Protein AF-A0A653CJZ2-F1 (afdb_monomer)

Structure (mmCIF, N/CA/C/O backbone):
data_AF-A0A653CJZ2-F1
#
_entry.id   AF-A0A653CJZ2-F1
#
loop_
_atom_site.group_PDB
_atom_site.id
_atom_site.type_symbol
_atom_site.label_atom_id
_atom_site.label_alt_id
_atom_site.label_comp_id
_atom_site.label_asym_id
_atom_site.label_entity_id
_atom_site.label_seq_id
_atom_site.pdbx_PDB_ins_code
_atom_site.Cartn_x
_atom_site.Cartn_y
_atom_site.Cartn_z
_atom_site.occupancy
_atom_site.B_iso_or_equiv
_atom_site.auth_seq_id
_atom_site.auth_comp_id
_atom_site.auth_asym_id
_atom_site.auth_atom_id
_atom_site.pdbx_PDB_model_num
ATOM 1 N N . MET A 1 1 ? 19.852 8.189 6.711 1.00 50.66 1 MET A N 1
ATOM 2 C CA . MET A 1 1 ? 19.123 7.190 7.536 1.00 50.66 1 MET A CA 1
ATOM 3 C C . MET A 1 1 ? 18.443 7.790 8.780 1.00 50.66 1 MET A C 1
ATOM 5 O O . MET A 1 1 ? 17.329 7.385 9.085 1.00 50.66 1 MET A O 1
ATOM 9 N N . LEU A 1 2 ? 19.046 8.764 9.486 1.00 49.12 2 LEU A N 1
ATOM 10 C CA . LEU A 1 2 ? 18.479 9.352 10.719 1.00 49.12 2 LEU A CA 1
ATOM 11 C C . LEU A 1 2 ? 17.136 10.0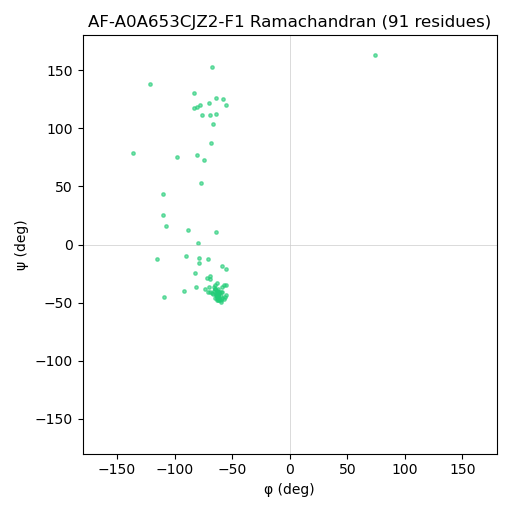89 10.513 1.00 49.12 2 LEU A C 1
ATOM 13 O O . LEU A 1 2 ? 16.221 9.944 11.319 1.00 49.12 2 LEU A O 1
ATOM 17 N N . PHE A 1 3 ? 16.996 10.827 9.406 1.00 53.97 3 PHE A N 1
ATOM 18 C CA . PHE A 1 3 ? 15.749 11.517 9.040 1.00 53.97 3 PHE A CA 1
ATOM 19 C C . PHE A 1 3 ? 14.599 10.549 8.749 1.00 53.97 3 PHE A C 1
ATOM 21 O O . PHE A 1 3 ? 13.465 10.816 9.127 1.00 53.97 3 PHE A O 1
ATOM 28 N N . PHE A 1 4 ? 14.902 9.387 8.167 1.00 58.88 4 PHE A N 1
ATOM 29 C CA . PHE A 1 4 ? 13.908 8.349 7.896 1.00 58.88 4 PHE A CA 1
ATOM 30 C C . PHE A 1 4 ? 13.401 7.714 9.197 1.00 58.88 4 PHE A C 1
ATOM 32 O O . PHE A 1 4 ? 12.202 7.542 9.369 1.00 58.88 4 PHE A O 1
ATOM 39 N N . LYS A 1 5 ? 14.294 7.464 10.168 1.00 60.25 5 LYS A N 1
ATOM 40 C CA . LYS A 1 5 ? 13.907 6.962 11.500 1.00 60.25 5 LYS A CA 1
ATOM 41 C C . LYS A 1 5 ? 12.997 7.946 12.244 1.00 60.25 5 LYS A C 1
ATOM 43 O O . LYS A 1 5 ? 12.002 7.527 12.826 1.00 60.25 5 LYS A O 1
ATOM 48 N N . LYS A 1 6 ? 13.299 9.250 12.181 1.00 70.75 6 LYS A N 1
ATOM 49 C CA . LYS A 1 6 ? 12.442 10.298 12.761 1.00 70.75 6 LYS A CA 1
ATOM 50 C C . LYS A 1 6 ? 11.103 10.408 12.023 1.00 70.75 6 LYS A C 1
ATOM 52 O O . LYS A 1 6 ? 10.070 10.484 12.675 1.00 70.75 6 LYS A O 1
ATOM 57 N N . GLY A 1 7 ? 11.104 10.353 10.691 1.00 75.31 7 GLY A N 1
ATOM 58 C CA . GLY A 1 7 ? 9.884 10.395 9.878 1.00 75.31 7 GLY A CA 1
ATOM 59 C C . GLY A 1 7 ? 8.940 9.226 10.165 1.00 75.31 7 GLY A C 1
ATOM 60 O O . GLY A 1 7 ? 7.764 9.445 10.437 1.00 75.31 7 GLY A O 1
ATOM 61 N N . VAL A 1 8 ? 9.462 7.997 10.203 1.00 77.44 8 VAL A N 1
ATOM 62 C CA . VAL A 1 8 ? 8.676 6.798 10.542 1.00 77.44 8 VAL A CA 1
ATOM 63 C C . VAL A 1 8 ? 8.121 6.887 11.966 1.00 77.44 8 VAL A C 1
ATOM 65 O O . VAL A 1 8 ? 6.970 6.524 12.193 1.00 77.44 8 VAL A O 1
ATOM 68 N N . TYR A 1 9 ? 8.892 7.435 12.911 1.00 80.25 9 TYR A N 1
ATOM 69 C CA . TYR A 1 9 ? 8.421 7.674 14.275 1.00 80.25 9 TYR A CA 1
ATOM 70 C C . TYR A 1 9 ? 7.243 8.659 14.321 1.00 80.25 9 TYR A C 1
ATOM 72 O O . TYR A 1 9 ? 6.219 8.357 14.927 1.00 80.25 9 TYR A O 1
ATOM 80 N N . PHE A 1 10 ? 7.336 9.803 13.634 1.00 80.31 10 PHE A N 1
ATOM 81 C CA . PHE A 1 10 ? 6.235 10.772 13.577 1.00 80.31 10 PHE A CA 1
ATOM 82 C C . PHE A 1 10 ? 4.981 10.197 12.911 1.00 80.31 10 PHE A C 1
ATOM 84 O O . PHE A 1 10 ? 3.879 10.390 13.421 1.00 80.31 10 PHE A O 1
ATOM 91 N N . VAL A 1 11 ? 5.138 9.445 11.817 1.00 81.75 11 VAL A N 1
ATOM 92 C CA . VAL A 1 11 ? 4.018 8.768 11.145 1.00 81.75 11 VAL A CA 1
ATOM 93 C C . VAL A 1 11 ? 3.359 7.746 12.074 1.00 81.75 11 VAL A C 1
ATOM 95 O O . VAL A 1 11 ? 2.134 7.713 12.162 1.00 81.75 11 VAL A O 1
ATOM 98 N N . ALA A 1 12 ? 4.144 6.961 12.817 1.00 80.50 12 ALA A N 1
ATOM 99 C CA . ALA A 1 12 ? 3.617 6.002 13.786 1.00 80.50 12 ALA A CA 1
ATOM 100 C C . ALA A 1 12 ? 2.842 6.694 14.920 1.00 80.50 12 ALA A C 1
ATOM 102 O O . ALA A 1 12 ? 1.743 6.264 15.261 1.00 80.50 12 ALA A O 1
ATOM 103 N N . VAL A 1 13 ? 3.363 7.799 15.463 1.00 82.75 13 VAL A N 1
ATOM 104 C CA . VAL A 1 13 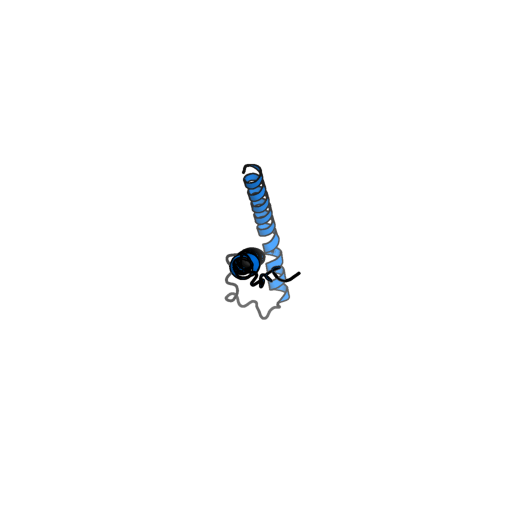? 2.686 8.578 16.513 1.00 82.75 13 VAL A CA 1
ATOM 105 C C . VAL A 1 13 ? 1.365 9.162 16.004 1.00 82.75 13 VAL A C 1
ATOM 107 O O . VAL A 1 13 ? 0.343 9.034 16.673 1.00 82.75 13 VAL A O 1
ATOM 110 N N . ILE A 1 14 ? 1.346 9.739 14.799 1.00 82.75 14 ILE A N 1
ATOM 111 C CA . ILE A 1 14 ? 0.118 10.262 14.182 1.00 82.75 14 ILE A CA 1
ATOM 112 C C . ILE A 1 14 ? -0.892 9.135 13.928 1.00 82.75 14 ILE A C 1
ATOM 114 O O . ILE A 1 14 ? -2.081 9.314 14.187 1.00 82.75 14 ILE A O 1
ATOM 118 N N . ALA A 1 15 ? -0.438 7.962 13.479 1.00 78.25 15 ALA A N 1
ATOM 119 C CA . ALA A 1 15 ? -1.301 6.803 13.264 1.00 78.25 15 ALA A CA 1
ATOM 120 C C . ALA A 1 15 ? -1.919 6.280 14.572 1.00 78.25 15 ALA A C 1
ATOM 122 O O . ALA A 1 15 ? -3.094 5.916 14.583 1.00 78.25 15 ALA A O 1
ATOM 123 N N . ILE A 1 16 ? -1.165 6.290 15.677 1.00 79.38 16 ILE A N 1
ATOM 124 C CA . ILE A 1 16 ? -1.666 5.940 17.015 1.00 79.38 16 ILE A CA 1
ATOM 125 C C . ILE A 1 16 ? -2.714 6.958 17.471 1.00 79.38 16 ILE A C 1
ATOM 127 O O . ILE A 1 16 ? -3.792 6.572 17.917 1.00 79.38 16 ILE A O 1
ATOM 131 N N . ILE A 1 17 ? -2.438 8.254 17.311 1.00 79.81 17 ILE A N 1
ATOM 132 C CA . ILE A 1 17 ? -3.388 9.3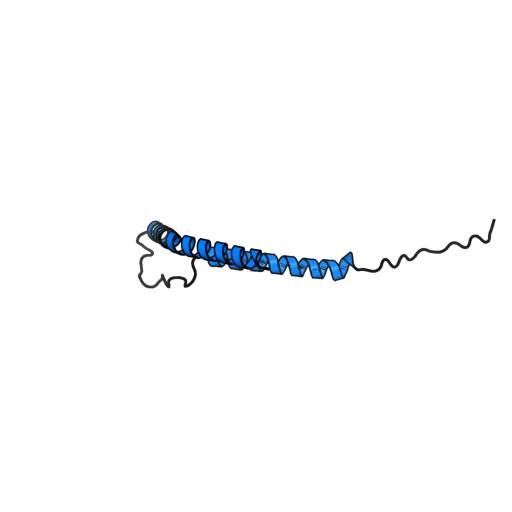16 17.656 1.00 79.81 17 ILE A CA 1
ATOM 133 C C . ILE A 1 17 ? -4.679 9.148 16.839 1.00 79.81 17 ILE A C 1
ATOM 135 O O . ILE A 1 17 ? -5.762 9.078 17.414 1.00 79.81 17 ILE A O 1
ATOM 139 N N . LEU A 1 18 ? -4.587 8.982 15.517 1.00 72.25 18 LEU A N 1
ATOM 140 C CA . LEU A 1 18 ? -5.745 8.733 14.651 1.00 72.25 18 LEU A CA 1
ATOM 141 C C . LEU A 1 18 ? -6.515 7.465 15.044 1.00 72.25 18 LEU A C 1
ATOM 143 O O . LEU A 1 18 ? -7.747 7.480 15.009 1.00 72.25 18 LEU A O 1
ATOM 147 N N . SER A 1 19 ? -5.828 6.403 15.476 1.00 69.62 19 SER A N 1
ATOM 148 C CA . SER A 1 19 ? -6.459 5.181 15.997 1.00 69.62 19 SER A CA 1
ATOM 149 C C . SER A 1 19 ? -7.346 5.452 17.209 1.00 69.62 19 SER A C 1
ATOM 151 O O . SER A 1 19 ? -8.428 4.880 17.323 1.00 69.62 19 SER A O 1
ATOM 153 N N . LEU A 1 20 ? -6.904 6.323 18.119 1.00 70.56 20 LEU A N 1
ATOM 154 C CA . LEU A 1 20 ? -7.648 6.641 19.339 1.00 70.56 20 LEU A CA 1
ATOM 155 C C . LEU A 1 20 ? -8.919 7.446 19.031 1.00 70.56 20 LEU A C 1
ATOM 157 O O . LEU A 1 20 ? -9.963 7.211 19.637 1.00 70.56 20 LEU A O 1
ATOM 161 N N . TYR A 1 21 ? -8.863 8.352 18.051 1.00 66.00 21 TYR A N 1
ATOM 162 C CA . TYR A 1 21 ? -10.003 9.200 17.681 1.00 66.00 21 TYR A CA 1
ATOM 163 C C . TYR A 1 21 ? -11.020 8.517 16.748 1.00 66.00 21 TYR A C 1
ATOM 165 O O . TYR A 1 21 ? -12.198 8.881 16.746 1.00 66.00 21 TYR A O 1
ATOM 173 N N . THR A 1 22 ? -10.613 7.509 15.973 1.00 65.25 22 THR A N 1
ATOM 174 C CA . THR A 1 22 ? -11.474 6.871 14.955 1.00 65.25 22 THR A CA 1
ATOM 175 C C . THR A 1 22 ? -12.484 5.866 15.510 1.00 65.25 22 THR A C 1
ATOM 177 O O . THR A 1 22 ? -13.493 5.599 14.852 1.00 65.25 22 THR A O 1
ATOM 180 N N . ASN A 1 23 ? -12.307 5.403 16.751 1.00 61.53 23 ASN A N 1
ATOM 181 C CA . ASN A 1 23 ? -13.228 4.472 17.416 1.00 61.53 23 ASN A CA 1
ATOM 182 C C . ASN A 1 23 ? -14.676 5.025 17.487 1.00 61.53 23 ASN A C 1
ATOM 184 O O . ASN A 1 23 ? -15.662 4.313 17.283 1.00 61.53 23 ASN A O 1
ATOM 188 N N . ASN A 1 24 ? -14.816 6.345 17.661 1.00 58.03 24 ASN A N 1
ATOM 189 C CA . ASN A 1 24 ? -16.113 7.035 17.687 1.00 58.03 24 ASN A CA 1
ATOM 190 C C . ASN A 1 24 ? -16.794 7.118 16.304 1.00 58.03 24 ASN A C 1
ATOM 192 O O . ASN A 1 24 ? -18.024 7.132 16.208 1.00 58.03 24 ASN A O 1
ATOM 196 N N . VAL A 1 25 ? -16.013 7.145 15.219 1.00 62.09 25 VAL A N 1
ATOM 197 C CA . VAL A 1 25 ? -16.524 7.227 13.838 1.00 62.09 25 VAL A CA 1
ATOM 198 C C . VAL A 1 25 ? -17.132 5.887 13.419 1.00 62.09 25 VAL A C 1
ATOM 200 O O . VAL A 1 25 ? -18.201 5.844 12.803 1.00 62.09 25 VAL A O 1
ATOM 203 N N . GLU A 1 26 ? -16.508 4.782 13.834 1.00 60.50 26 GLU A N 1
ATOM 204 C CA . GLU A 1 26 ? -17.073 3.443 13.672 1.00 60.50 26 GLU A CA 1
ATOM 205 C C . GLU A 1 26 ? -18.346 3.268 14.512 1.00 60.50 26 GLU A C 1
ATOM 207 O O . GLU A 1 26 ? -19.341 2.744 14.006 1.00 60.50 26 GLU A O 1
ATOM 212 N N . GLY A 1 27 ? -18.373 3.795 15.743 1.00 58.69 27 GLY A N 1
ATOM 213 C CA . GLY A 1 27 ? -19.573 3.850 16.587 1.00 58.69 27 GLY A CA 1
ATOM 214 C C . GLY A 1 27 ? -20.748 4.576 15.920 1.00 58.69 27 GLY A C 1
ATOM 215 O O . GLY A 1 27 ? -21.860 4.048 15.869 1.00 58.69 27 GLY A O 1
ATOM 216 N N . ARG A 1 28 ? -20.507 5.736 15.296 1.00 60.06 28 ARG A N 1
ATOM 217 C CA . ARG A 1 28 ? -21.537 6.483 14.550 1.00 60.06 28 ARG A CA 1
ATOM 218 C C . ARG A 1 28 ? -22.043 5.725 13.317 1.00 60.06 28 ARG A C 1
ATOM 220 O O . ARG A 1 28 ? -23.247 5.720 13.059 1.00 60.06 28 ARG A O 1
ATOM 227 N N . ARG A 1 29 ? -21.159 5.028 12.588 1.00 61.91 29 ARG A N 1
ATOM 228 C CA . ARG A 1 29 ? -21.540 4.152 11.459 1.00 61.91 29 ARG A CA 1
ATOM 229 C C . ARG A 1 29 ? -22.416 2.980 11.915 1.00 61.91 29 ARG A C 1
ATOM 231 O O . ARG A 1 29 ? -23.303 2.562 11.173 1.00 61.91 29 ARG A O 1
ATOM 238 N N . LYS A 1 30 ? -22.199 2.466 13.130 1.00 59.41 30 LYS A N 1
ATOM 239 C CA . LYS A 1 30 ? -23.041 1.427 13.747 1.00 59.41 30 LYS A CA 1
ATOM 240 C C . LYS A 1 30 ? -24.417 1.973 14.156 1.00 59.41 30 LYS A C 1
ATOM 242 O O . LYS A 1 30 ? -25.416 1.316 13.887 1.00 59.41 30 LYS A O 1
ATOM 247 N N . ILE A 1 31 ? -24.487 3.183 14.718 1.00 62.06 31 ILE A N 1
ATOM 248 C CA . ILE A 1 31 ? -25.744 3.823 15.163 1.00 62.06 31 ILE A CA 1
ATOM 249 C C . ILE A 1 31 ? -26.662 4.174 13.978 1.00 62.06 31 ILE A C 1
ATOM 251 O O . ILE A 1 31 ? -27.863 3.912 14.023 1.00 62.06 31 ILE A O 1
ATOM 255 N N . LEU A 1 32 ? -26.105 4.700 12.881 1.00 60.62 32 LEU A N 1
ATOM 256 C CA . LEU A 1 32 ? -26.872 5.078 11.683 1.00 60.62 32 LEU A CA 1
ATOM 257 C C . LEU A 1 32 ? -27.411 3.877 10.878 1.00 60.62 32 LEU A C 1
ATOM 259 O O . LEU A 1 32 ? -28.271 4.058 10.023 1.00 60.62 32 LEU A O 1
ATOM 263 N N . ARG A 1 33 ? -26.956 2.644 11.158 1.00 62.47 33 ARG A N 1
ATOM 264 C CA . ARG A 1 33 ? -27.470 1.404 10.534 1.00 62.47 33 ARG A CA 1
ATOM 265 C C . ARG A 1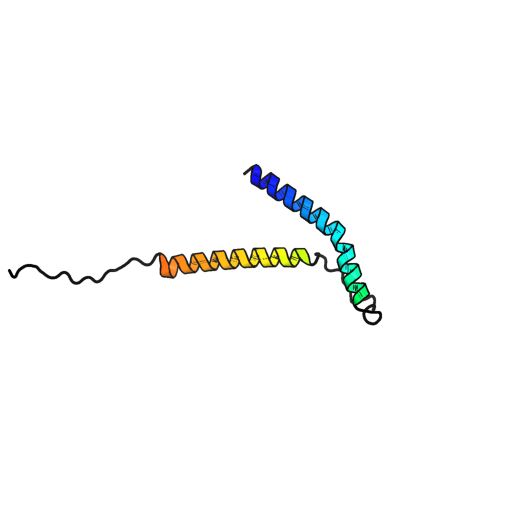 33 ? -28.791 0.899 11.138 1.00 62.47 33 ARG A C 1
ATOM 267 O O . ARG A 1 33 ? -29.319 -0.117 10.686 1.00 62.47 33 ARG A O 1
ATOM 274 N N . GLY A 1 34 ? -29.341 1.620 12.115 1.00 65.94 34 GLY A N 1
ATOM 275 C CA . GLY A 1 34 ? -30.676 1.395 12.661 1.00 65.94 34 GLY A CA 1
ATOM 276 C C . GLY A 1 34 ? -30.818 0.161 13.563 1.00 65.94 34 GLY A C 1
ATOM 277 O O . GLY A 1 34 ? -30.017 -0.775 13.558 1.00 65.94 34 GLY A O 1
ATOM 278 N N . ARG A 1 35 ? -31.912 0.154 14.336 1.00 59.50 35 ARG A N 1
ATOM 279 C CA . ARG A 1 35 ? -32.256 -0.819 15.394 1.00 59.50 35 ARG A CA 1
ATOM 280 C C . ARG A 1 35 ? -32.285 -2.294 14.950 1.00 59.50 35 ARG A C 1
ATOM 282 O O . ARG A 1 35 ? -32.160 -3.171 15.797 1.00 59.50 35 ARG A O 1
ATOM 289 N N . LYS A 1 36 ? -32.428 -2.597 13.652 1.00 54.44 36 LYS A N 1
ATOM 290 C CA . LYS A 1 36 ? -32.475 -3.985 13.142 1.00 54.44 36 LYS A CA 1
ATOM 291 C C . LYS A 1 36 ? -31.102 -4.664 13.015 1.00 54.44 36 LYS A C 1
ATOM 293 O O . LYS A 1 36 ? -31.064 -5.880 12.879 1.00 54.44 36 LYS A O 1
ATOM 298 N N . THR A 1 37 ? -29.996 -3.925 13.129 1.00 53.66 37 THR A N 1
ATOM 299 C CA . THR A 1 37 ? -28.624 -4.470 13.008 1.00 53.66 37 THR A CA 1
ATOM 300 C C . THR A 1 37 ? -27.880 -4.468 14.352 1.00 53.66 37 THR A C 1
ATOM 302 O O . THR A 1 37 ? -26.658 -4.385 14.403 1.00 53.66 37 THR A O 1
ATOM 305 N N . VAL A 1 38 ? -28.609 -4.515 15.472 1.00 57.69 38 VAL A N 1
ATOM 306 C CA . VAL A 1 38 ? -28.035 -4.606 16.829 1.00 57.69 38 VAL A CA 1
ATOM 307 C C . VAL A 1 38 ? -28.331 -5.987 17.421 1.00 57.69 38 VAL A C 1
ATOM 309 O O . VAL A 1 38 ? -28.731 -6.133 18.571 1.00 57.69 38 VAL A O 1
ATOM 312 N N . THR A 1 39 ? -28.162 -7.044 16.627 1.00 53.28 39 THR A N 1
ATOM 313 C CA . THR A 1 39 ? -27.971 -8.384 17.184 1.00 53.28 39 THR A CA 1
ATOM 314 C C . THR A 1 39 ? -26.494 -8.517 17.543 1.00 53.28 39 THR A C 1
ATOM 316 O O . THR A 1 39 ? -25.595 -8.377 16.713 1.00 53.28 39 THR A O 1
ATOM 319 N N . ARG A 1 40 ? -26.256 -8.703 18.842 1.00 55.78 40 ARG A N 1
ATOM 320 C CA . ARG A 1 40 ? -24.990 -8.562 19.582 1.00 55.78 40 ARG A CA 1
ATOM 321 C C . ARG A 1 40 ? -23.875 -9.551 19.175 1.00 55.78 40 ARG A C 1
ATOM 323 O O . ARG A 1 40 ? -22.867 -9.645 19.860 1.00 55.78 40 ARG A O 1
ATOM 330 N N . THR A 1 41 ? -24.054 -10.276 18.075 1.00 55.91 41 THR A N 1
ATOM 331 C CA . THR A 1 41 ? -23.193 -11.359 17.576 1.00 55.91 41 THR A CA 1
ATOM 332 C C . THR A 1 41 ? -22.526 -11.056 16.230 1.00 55.91 41 THR A C 1
ATOM 334 O O . THR A 1 41 ? -21.584 -11.750 15.864 1.00 55.91 41 THR A O 1
ATOM 337 N N . TYR A 1 42 ? -22.949 -10.009 15.509 1.00 51.28 42 TYR A N 1
ATOM 338 C CA . TYR A 1 42 ? -22.379 -9.656 14.195 1.00 51.28 42 TYR A CA 1
ATOM 339 C C . TYR A 1 42 ? -21.193 -8.684 14.242 1.00 51.28 42 TYR A C 1
ATOM 341 O O . TYR A 1 42 ? -20.518 -8.488 13.234 1.00 51.28 42 TYR A O 1
ATOM 349 N N . PHE A 1 43 ? -20.897 -8.090 15.398 1.00 54.97 43 PHE A N 1
ATOM 350 C CA . PHE A 1 43 ? -19.705 -7.266 15.577 1.00 54.97 43 PHE A CA 1
ATOM 351 C C . PHE A 1 43 ? -18.600 -8.095 16.224 1.00 54.97 43 PHE A C 1
ATOM 353 O O . PHE A 1 43 ? -18.292 -7.911 17.397 1.00 54.97 43 PHE A O 1
ATOM 360 N N . ARG A 1 44 ? -17.961 -8.984 15.453 1.00 56.06 44 ARG A N 1
ATOM 361 C CA . ARG A 1 44 ? -16.533 -9.183 15.714 1.00 56.06 44 ARG A CA 1
ATOM 362 C C . ARG A 1 44 ? -15.888 -7.847 15.393 1.00 56.06 44 ARG A C 1
ATOM 364 O O . ARG A 1 44 ? -15.964 -7.378 14.260 1.00 56.06 44 ARG A O 1
ATOM 371 N N . GLU A 1 45 ? -15.382 -7.185 16.421 1.00 61.47 45 GLU A N 1
ATOM 372 C CA . GLU A 1 45 ? -14.580 -5.988 16.237 1.00 61.47 45 GLU A CA 1
ATOM 373 C C . GLU A 1 45 ? -13.434 -6.379 15.307 1.00 61.47 45 GLU A C 1
ATOM 375 O O . GLU A 1 45 ? -12.708 -7.341 15.572 1.00 61.47 45 GLU A O 1
ATOM 380 N N . ASN A 1 46 ? -13.345 -5.721 14.149 1.00 62.34 46 ASN A N 1
ATOM 381 C CA . ASN A 1 46 ? -12.202 -5.928 13.280 1.00 62.34 46 ASN A CA 1
ATOM 382 C C . ASN A 1 46 ? -10.967 -5.561 14.102 1.00 62.34 46 ASN A C 1
ATOM 384 O O . ASN A 1 46 ? -10.891 -4.461 14.641 1.00 62.34 46 ASN A O 1
ATOM 388 N N . ALA A 1 47 ? -10.010 -6.486 14.194 1.00 68.06 47 ALA A N 1
ATOM 389 C CA . ALA A 1 47 ? -8.787 -6.283 14.972 1.00 68.06 47 ALA A CA 1
ATOM 390 C C . ALA A 1 47 ? -7.974 -5.068 14.489 1.00 68.06 47 ALA A C 1
ATOM 392 O O . ALA A 1 47 ? -7.123 -4.561 15.214 1.00 68.06 47 ALA A O 1
ATOM 393 N N . LEU A 1 48 ? -8.236 -4.617 13.259 1.00 66.94 48 LEU A N 1
ATOM 394 C CA . LEU A 1 48 ? -7.610 -3.463 12.641 1.00 66.94 48 LEU A CA 1
ATOM 395 C C . LEU A 1 48 ? -8.674 -2.427 12.249 1.00 66.94 48 LEU A C 1
ATOM 397 O O . LEU A 1 48 ? -9.709 -2.800 11.685 1.00 66.94 48 LEU A O 1
ATOM 401 N N . PRO A 1 49 ? -8.414 -1.132 12.487 1.00 72.94 49 PRO A N 1
ATOM 402 C CA . PRO A 1 49 ? -9.324 -0.065 12.098 1.00 72.94 49 PRO A CA 1
ATOM 403 C C . PRO A 1 49 ? -9.398 0.065 10.572 1.00 72.94 49 PRO A C 1
ATOM 405 O O . PRO A 1 49 ? -8.442 -0.245 9.856 1.00 72.94 49 PRO A O 1
ATOM 408 N N . ALA A 1 50 ? -10.523 0.562 10.049 1.00 71.00 50 ALA A N 1
ATOM 409 C CA . ALA A 1 50 ? -10.785 0.583 8.603 1.00 71.00 50 ALA A CA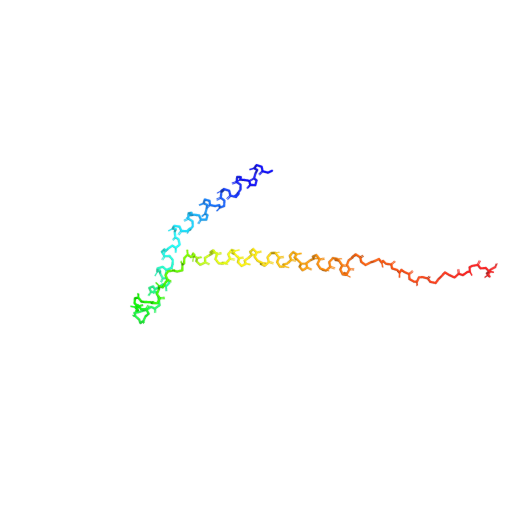 1
ATOM 410 C C . ALA A 1 50 ? -9.695 1.281 7.758 1.00 71.00 50 ALA A C 1
ATOM 412 O O . ALA A 1 50 ? -9.401 0.846 6.646 1.00 71.00 50 ALA A O 1
ATOM 413 N N . TYR A 1 51 ? -9.060 2.335 8.279 1.00 71.38 51 TYR A N 1
ATOM 414 C CA . TYR A 1 51 ? -8.004 3.062 7.565 1.00 71.38 51 TYR A CA 1
ATOM 415 C C . TYR A 1 51 ? -6.708 2.248 7.408 1.00 71.38 51 TYR A C 1
ATOM 417 O O . TYR A 1 51 ? -5.974 2.455 6.444 1.00 71.38 51 TYR A O 1
ATOM 425 N N . ALA A 1 52 ? -6.427 1.305 8.314 1.00 76.62 52 ALA A N 1
ATOM 426 C CA . ALA A 1 52 ? -5.235 0.465 8.228 1.00 76.62 52 ALA A CA 1
ATOM 427 C C . ALA A 1 52 ? -5.292 -0.445 6.992 1.00 76.62 52 ALA A C 1
ATOM 429 O O . ALA A 1 52 ? -4.281 -0.631 6.317 1.00 76.62 52 ALA A O 1
ATOM 430 N N . PHE A 1 53 ? -6.486 -0.935 6.641 1.00 78.94 53 PHE A N 1
ATOM 431 C CA . PHE A 1 53 ? -6.698 -1.692 5.407 1.00 78.94 53 PHE A CA 1
ATOM 432 C C . PHE A 1 53 ? -6.425 -0.850 4.160 1.00 78.94 53 PHE A C 1
ATOM 434 O O . PHE A 1 53 ? -5.772 -1.331 3.241 1.00 78.94 53 PHE A O 1
ATOM 441 N N . VAL A 1 54 ? -6.870 0.411 4.143 1.00 81.25 54 VAL A N 1
ATOM 442 C CA . VAL A 1 54 ? -6.633 1.324 3.012 1.00 81.25 54 VAL A CA 1
ATOM 443 C C . VAL A 1 54 ? -5.138 1.583 2.821 1.00 81.25 54 VAL A C 1
ATOM 445 O O . VAL A 1 54 ? -4.650 1.519 1.699 1.00 81.25 54 VAL A O 1
ATOM 448 N N . ILE A 1 55 ? -4.393 1.810 3.908 1.00 84.12 55 ILE A N 1
ATOM 449 C CA . ILE A 1 55 ? -2.937 2.012 3.846 1.00 84.12 55 ILE A CA 1
ATOM 450 C C . ILE A 1 55 ? -2.229 0.748 3.347 1.00 84.12 55 ILE A C 1
ATOM 452 O O . ILE A 1 55 ? -1.337 0.837 2.508 1.00 84.12 55 ILE A O 1
ATOM 456 N N . LEU A 1 56 ? -2.631 -0.429 3.835 1.00 84.50 56 LEU A N 1
ATOM 457 C CA . LEU A 1 56 ? -2.045 -1.701 3.415 1.00 84.50 56 LEU A CA 1
ATOM 458 C C . LEU A 1 56 ? -2.275 -1.947 1.919 1.00 84.50 56 LEU A C 1
ATOM 460 O O . LEU A 1 56 ? -1.337 -2.299 1.206 1.00 84.50 56 LEU A O 1
ATOM 464 N N . VAL A 1 57 ? -3.493 -1.694 1.434 1.00 88.69 57 VAL A N 1
ATOM 465 C CA . VAL A 1 57 ? -3.829 -1.790 0.007 1.00 88.69 57 VAL A CA 1
ATOM 466 C C . VAL A 1 57 ? -3.009 -0.790 -0.810 1.00 88.69 57 VAL A C 1
ATOM 468 O O . VAL A 1 57 ? -2.397 -1.191 -1.793 1.00 88.69 57 VAL A O 1
ATOM 471 N N . ALA A 1 58 ? -2.906 0.468 -0.372 1.00 90.19 58 ALA A N 1
ATOM 472 C CA . ALA A 1 58 ? -2.121 1.492 -1.064 1.00 90.19 58 ALA A CA 1
ATOM 473 C C . ALA A 1 58 ? -0.631 1.119 -1.179 1.00 90.19 58 ALA A C 1
ATOM 475 O O . ALA A 1 58 ? -0.021 1.299 -2.230 1.00 90.19 58 ALA A O 1
ATOM 476 N N . ILE A 1 59 ? -0.039 0.549 -0.122 1.00 93.69 59 ILE A N 1
ATOM 477 C CA . ILE A 1 59 ? 1.334 0.024 -0.176 1.00 93.69 59 ILE A CA 1
ATOM 478 C C . ILE A 1 59 ? 1.426 -1.123 -1.191 1.00 93.69 59 ILE A C 1
ATOM 480 O O . ILE A 1 59 ? 2.371 -1.169 -1.978 1.00 93.69 59 ILE A O 1
ATOM 484 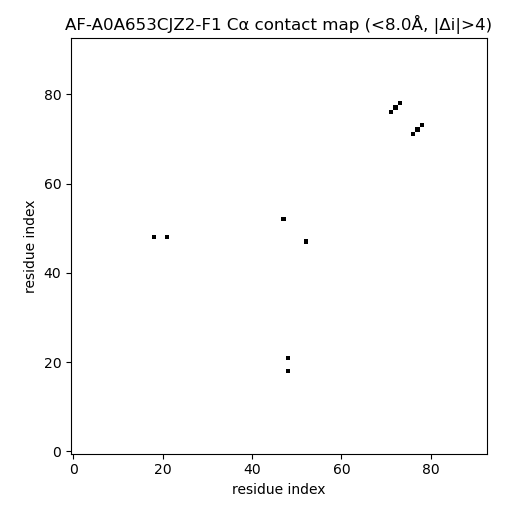N N . GLY A 1 60 ? 0.441 -2.025 -1.199 1.00 93.62 60 GLY A N 1
ATOM 485 C CA . GLY A 1 60 ? 0.348 -3.107 -2.178 1.00 93.62 60 GLY A CA 1
ATOM 486 C C . GLY A 1 60 ? 0.321 -2.593 -3.619 1.00 93.62 60 GLY A C 1
ATOM 487 O O . GLY A 1 60 ? 1.092 -3.069 -4.447 1.00 93.62 60 GLY A O 1
ATOM 488 N N . GLU A 1 61 ? -0.491 -1.577 -3.908 1.00 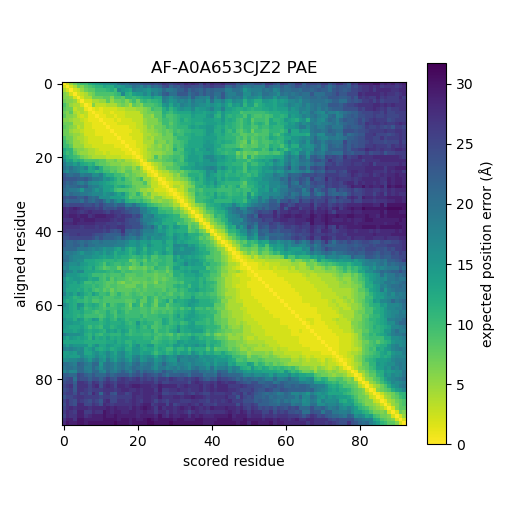94.50 61 GLU A N 1
ATOM 489 C CA . GLU A 1 61 ? -0.576 -0.964 -5.239 1.00 94.50 61 GLU A CA 1
ATOM 490 C C . GLU A 1 61 ? 0.752 -0.337 -5.681 1.00 94.50 61 GLU A C 1
ATOM 492 O O . GLU A 1 61 ? 1.169 -0.527 -6.825 1.00 94.50 61 GLU A O 1
ATOM 497 N N . ILE A 1 62 ? 1.469 0.337 -4.775 1.00 95.88 62 ILE A N 1
ATOM 498 C CA . ILE A 1 62 ? 2.796 0.902 -5.071 1.00 95.88 62 ILE A CA 1
ATOM 499 C C . ILE A 1 62 ? 3.794 -0.207 -5.428 1.00 95.88 62 ILE A C 1
ATOM 501 O O . ILE A 1 62 ? 4.558 -0.069 -6.386 1.00 95.88 62 ILE A O 1
ATOM 505 N N . ILE A 1 63 ? 3.782 -1.318 -4.686 1.00 96.00 63 ILE A N 1
ATOM 506 C CA . ILE A 1 63 ? 4.657 -2.466 -4.959 1.00 96.00 63 ILE A CA 1
ATOM 507 C C . ILE A 1 63 ? 4.328 -3.068 -6.327 1.00 96.00 63 ILE A C 1
ATOM 509 O O . ILE A 1 63 ? 5.234 -3.282 -7.132 1.00 96.00 63 ILE A O 1
ATOM 513 N N . VAL A 1 64 ? 3.045 -3.300 -6.613 1.00 96.94 64 VAL A N 1
ATOM 514 C CA . VAL A 1 64 ? 2.592 -3.851 -7.898 1.00 96.94 64 VAL A CA 1
ATOM 515 C C . VAL A 1 64 ? 3.005 -2.940 -9.056 1.00 96.94 64 VAL A C 1
ATOM 517 O O . VAL A 1 64 ? 3.560 -3.426 -10.041 1.00 96.94 64 VAL A O 1
ATOM 520 N N . GLY A 1 65 ? 2.830 -1.622 -8.922 1.00 95.88 65 GLY A N 1
ATOM 521 C CA . GLY A 1 65 ? 3.279 -0.647 -9.919 1.00 95.88 65 GLY A CA 1
ATOM 522 C C . GLY A 1 65 ? 4.796 -0.664 -10.134 1.00 95.88 65 GLY A C 1
ATOM 523 O O . GLY A 1 65 ? 5.264 -0.637 -11.273 1.00 95.88 65 GLY A O 1
ATOM 524 N N . GLY A 1 66 ? 5.578 -0.783 -9.057 1.00 95.69 66 GLY A N 1
ATOM 525 C CA . GLY A 1 66 ? 7.035 -0.910 -9.136 1.00 95.69 66 GLY A CA 1
ATOM 526 C C . GLY A 1 66 ? 7.480 -2.173 -9.878 1.00 95.69 66 GLY A C 1
ATOM 527 O O . GLY A 1 66 ? 8.348 -2.107 -10.749 1.00 95.69 66 GLY A O 1
ATOM 528 N N . VAL A 1 67 ? 6.852 -3.317 -9.590 1.00 96.38 67 VAL A N 1
ATOM 529 C CA . VAL A 1 67 ? 7.124 -4.582 -10.293 1.00 96.38 67 VAL A CA 1
ATOM 530 C C . VAL A 1 67 ? 6.760 -4.469 -11.775 1.00 96.38 67 VAL A C 1
ATOM 532 O O . VAL A 1 67 ? 7.568 -4.832 -12.630 1.00 96.38 67 VAL A O 1
ATOM 535 N N . MET A 1 68 ? 5.587 -3.910 -12.086 1.00 96.38 68 MET A N 1
ATOM 536 C CA . MET A 1 68 ? 5.126 -3.678 -13.459 1.00 96.38 68 MET A CA 1
ATOM 537 C C . MET A 1 68 ? 6.146 -2.857 -14.265 1.00 96.38 68 MET A C 1
ATOM 539 O O . MET A 1 68 ? 6.468 -3.199 -15.403 1.00 96.38 68 MET A O 1
ATOM 543 N N . TYR A 1 69 ? 6.713 -1.810 -13.660 1.00 94.88 69 TYR A N 1
ATOM 544 C CA . TYR A 1 69 ? 7.734 -0.981 -14.296 1.00 94.88 69 TYR A CA 1
ATOM 545 C C . TYR A 1 69 ? 9.028 -1.751 -14.594 1.00 94.88 69 TYR A C 1
ATOM 547 O O . TYR A 1 69 ? 9.594 -1.616 -15.678 1.00 94.88 69 TYR A O 1
ATOM 555 N N . VAL A 1 70 ? 9.498 -2.588 -13.664 1.00 95.50 70 VAL A N 1
ATOM 556 C CA . VAL A 1 70 ? 10.711 -3.399 -13.877 1.00 95.50 70 VAL A CA 1
ATOM 557 C C . VAL A 1 70 ? 10.521 -4.377 -15.038 1.00 95.50 7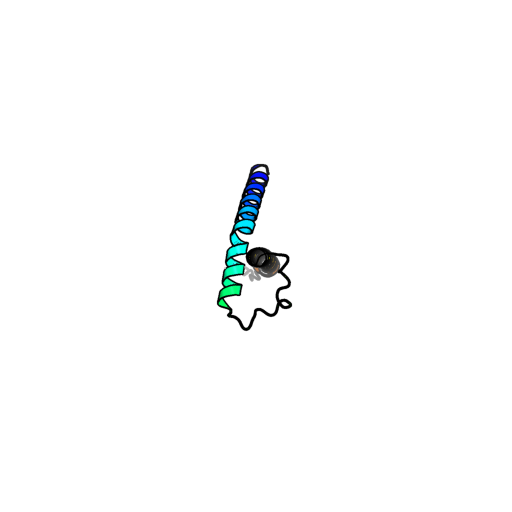0 VAL A C 1
ATOM 559 O O . VAL A 1 70 ? 11.422 -4.531 -15.865 1.00 95.50 70 VAL A O 1
ATOM 562 N N . VAL A 1 71 ? 9.344 -5.001 -15.134 1.00 95.06 71 VAL A N 1
ATOM 563 C CA . VAL A 1 71 ? 9.001 -5.892 -16.252 1.00 95.06 71 VAL A CA 1
ATOM 564 C C . VAL A 1 71 ? 9.013 -5.127 -17.575 1.00 95.06 71 VAL A C 1
ATOM 566 O O . VAL A 1 71 ? 9.640 -5.580 -18.534 1.00 95.06 71 VAL A O 1
ATOM 569 N N . LEU A 1 72 ? 8.386 -3.948 -17.623 1.00 94.12 72 LEU A N 1
ATOM 570 C CA . LEU A 1 72 ? 8.373 -3.089 -18.809 1.00 94.12 72 LEU A CA 1
ATOM 571 C C . LEU A 1 72 ? 9.791 -2.699 -19.243 1.00 94.12 72 LEU A C 1
ATOM 573 O O . LEU A 1 72 ? 10.139 -2.793 -20.419 1.00 94.12 72 LEU A O 1
ATOM 577 N N . ARG A 1 73 ? 10.627 -2.296 -18.283 1.00 91.06 73 ARG A N 1
ATOM 578 C CA . ARG A 1 73 ? 12.003 -1.882 -18.551 1.00 91.06 73 ARG A CA 1
ATOM 579 C C . ARG A 1 73 ? 12.811 -3.000 -19.198 1.00 91.06 73 ARG A C 1
ATOM 581 O O . ARG A 1 73 ? 13.439 -2.780 -20.227 1.00 91.06 73 ARG A O 1
ATOM 588 N N . LYS A 1 74 ? 12.730 -4.205 -18.636 1.00 88.31 74 LYS A N 1
ATOM 589 C CA . LYS A 1 74 ? 13.494 -5.356 -19.121 1.00 88.31 74 LYS A CA 1
ATOM 590 C C . LYS A 1 74 ? 13.024 -5.861 -20.489 1.00 88.31 74 LYS A C 1
ATOM 592 O O . LYS A 1 74 ? 13.815 -6.440 -21.222 1.00 88.31 74 LYS A O 1
ATOM 597 N N . THR A 1 75 ? 11.741 -5.701 -20.807 1.00 87.69 75 THR A N 1
ATOM 598 C CA . THR A 1 75 ? 11.147 -6.255 -22.036 1.00 87.69 75 THR A CA 1
ATOM 599 C C . THR A 1 75 ? 11.189 -5.288 -23.212 1.00 87.69 75 THR A C 1
ATOM 601 O O . THR A 1 75 ? 11.450 -5.723 -24.329 1.00 87.69 75 THR A O 1
ATOM 604 N N . ILE A 1 76 ? 10.936 -3.999 -22.975 1.00 85.12 76 ILE A N 1
ATOM 605 C CA . ILE A 1 76 ? 10.780 -3.005 -24.046 1.00 85.12 76 ILE A CA 1
ATOM 606 C C . ILE A 1 76 ? 11.959 -2.036 -24.096 1.00 85.12 76 ILE A C 1
ATOM 608 O O . ILE A 1 76 ? 12.460 -1.744 -25.177 1.00 85.12 76 ILE A O 1
ATOM 612 N N . LEU A 1 77 ? 12.394 -1.516 -22.946 1.00 83.12 77 LEU A N 1
ATOM 613 C CA . LEU A 1 77 ? 13.352 -0.404 -22.914 1.00 83.12 77 LEU A CA 1
ATOM 614 C C . LEU A 1 77 ? 14.803 -0.856 -23.094 1.00 83.12 77 LEU A C 1
ATOM 616 O O . LEU A 1 77 ? 15.570 -0.165 -23.754 1.00 83.12 77 LEU A O 1
ATOM 620 N N . ASP A 1 78 ? 15.170 -2.011 -22.544 1.00 82.19 78 ASP A N 1
ATOM 621 C CA . ASP A 1 78 ? 16.543 -2.527 -22.610 1.00 82.19 78 ASP A CA 1
ATOM 622 C C . ASP A 1 78 ? 16.803 -3.389 -23.869 1.00 82.19 78 ASP A C 1
ATOM 624 O O . ASP A 1 78 ? 17.821 -4.081 -23.948 1.00 82.19 78 ASP A O 1
ATOM 628 N N . LEU A 1 79 ? 15.903 -3.382 -24.864 1.00 77.25 79 LEU A N 1
ATOM 629 C CA . LEU A 1 79 ? 16.097 -4.155 -26.091 1.00 77.25 79 LEU A CA 1
ATOM 630 C C . LEU A 1 79 ? 17.237 -3.535 -26.928 1.00 77.25 79 LEU A C 1
ATOM 632 O O . LEU A 1 79 ? 17.143 -2.365 -27.309 1.00 77.25 79 LEU A O 1
ATOM 636 N N . PRO A 1 80 ? 18.311 -4.283 -27.250 1.00 76.50 80 PRO A N 1
ATOM 637 C CA . PRO A 1 80 ? 19.386 -3.753 -28.075 1.00 76.50 80 PRO A CA 1
ATOM 638 C C . PRO A 1 80 ? 18.852 -3.440 -29.474 1.00 76.50 80 PRO A C 1
ATOM 640 O O . PRO A 1 80 ? 18.267 -4.298 -30.142 1.00 76.50 80 PRO A O 1
ATOM 643 N N . ILE A 1 81 ? 19.074 -2.202 -29.920 1.00 69.62 81 ILE A N 1
ATOM 644 C CA . ILE A 1 81 ? 18.697 -1.719 -31.249 1.00 69.62 81 ILE A CA 1
ATOM 645 C C . ILE A 1 81 ? 19.584 -2.448 -32.262 1.00 69.62 81 ILE A C 1
ATOM 647 O O . ILE A 1 81 ? 20.665 -1.990 -32.626 1.00 69.62 81 ILE A O 1
ATOM 651 N N . THR A 1 82 ? 19.143 -3.627 -32.692 1.00 66.75 82 THR A N 1
ATOM 652 C CA . THR A 1 82 ? 19.799 -4.379 -33.760 1.00 66.75 82 THR A CA 1
ATOM 653 C C . THR A 1 82 ? 19.332 -3.750 -35.066 1.00 66.75 82 THR A C 1
ATOM 655 O O . THR A 1 82 ? 18.392 -4.214 -35.703 1.00 66.75 82 THR A O 1
ATOM 658 N N . GLY A 1 83 ? 19.909 -2.594 -35.396 1.00 67.25 83 GLY A N 1
ATOM 659 C CA . GLY A 1 83 ? 19.630 -1.900 -36.642 1.00 67.25 83 GLY A CA 1
ATOM 660 C C . GLY A 1 83 ? 20.145 -2.740 -37.801 1.00 67.25 83 GLY A C 1
ATOM 661 O O . GLY A 1 83 ? 21.347 -2.787 -38.043 1.00 67.25 83 GLY A O 1
ATOM 662 N N . SER A 1 84 ? 19.247 -3.404 -38.517 1.00 66.44 84 SER A N 1
ATOM 663 C CA . SER A 1 84 ? 19.530 -4.010 -39.815 1.00 66.44 84 SER A CA 1
ATOM 664 C C . SER A 1 84 ? 19.622 -2.905 -40.867 1.00 66.44 84 SER A C 1
ATOM 666 O O . SER A 1 84 ? 18.715 -2.711 -41.673 1.00 66.44 84 SER A O 1
ATOM 668 N N . TYR A 1 85 ? 20.708 -2.132 -40.836 1.00 71.81 85 TYR A N 1
ATOM 669 C CA . TYR A 1 85 ? 21.033 -1.238 -41.941 1.00 71.81 85 TYR A CA 1
ATOM 670 C C . TYR A 1 85 ? 21.766 -2.033 -43.024 1.00 71.81 85 TYR A C 1
ATOM 672 O O . TYR A 1 85 ? 22.712 -2.773 -42.752 1.00 71.81 85 TYR A O 1
ATOM 680 N N . VAL A 1 86 ? 21.304 -1.900 -44.264 1.00 72.81 86 VAL A N 1
ATOM 681 C CA . VAL A 1 86 ? 22.016 -2.412 -45.436 1.00 72.81 86 VAL A CA 1
ATOM 682 C C . VAL A 1 86 ? 23.105 -1.398 -45.771 1.00 72.81 86 VAL A C 1
ATOM 684 O O . VAL A 1 86 ? 22.808 -0.236 -46.042 1.00 72.81 86 VAL A O 1
ATOM 687 N N . VAL A 1 87 ? 24.366 -1.821 -45.709 1.00 73.12 87 VAL A N 1
ATOM 688 C CA . VAL A 1 87 ? 25.505 -0.996 -46.127 1.00 73.12 87 VAL A CA 1
ATOM 689 C C . VAL A 1 87 ? 25.545 -0.996 -47.652 1.00 73.12 87 VAL A C 1
ATOM 691 O O . VAL A 1 87 ? 25.801 -2.032 -48.263 1.00 73.12 87 VAL A O 1
ATOM 694 N N . THR A 1 88 ? 25.260 0.142 -48.281 1.00 69.31 88 THR A N 1
ATOM 695 C CA . THR A 1 88 ? 25.407 0.291 -49.733 1.00 69.31 88 THR A CA 1
ATOM 696 C C . THR A 1 88 ? 26.888 0.479 -50.057 1.00 69.31 88 THR A C 1
ATOM 698 O O . THR A 1 88 ? 27.506 1.429 -49.580 1.00 69.31 88 THR A O 1
ATOM 701 N N . ASN A 1 89 ? 27.470 -0.422 -50.852 1.00 72.44 89 ASN A N 1
ATOM 702 C CA . ASN A 1 89 ? 28.858 -0.298 -51.299 1.00 72.44 89 ASN A CA 1
ATOM 703 C C . ASN A 1 89 ? 28.980 0.873 -52.285 1.00 72.44 89 ASN A C 1
ATOM 705 O O . ASN A 1 89 ? 28.478 0.812 -53.403 1.00 72.44 89 ASN A O 1
ATOM 709 N N . THR A 1 90 ? 29.668 1.936 -51.877 1.00 68.19 90 THR A N 1
ATOM 710 C CA . THR A 1 90 ? 30.058 3.093 -52.701 1.00 68.19 90 THR A CA 1
ATOM 711 C C . THR A 1 90 ? 31.250 2.755 -53.608 1.00 68.19 90 THR A C 1
ATOM 713 O O . THR A 1 90 ? 32.276 3.426 -53.578 1.00 68.19 90 THR A O 1
ATOM 716 N N . SER A 1 91 ? 31.155 1.680 -54.395 1.00 63.31 91 SER A N 1
ATOM 717 C CA . SER A 1 91 ? 32.200 1.278 -55.356 1.00 63.31 91 SER A CA 1
ATOM 718 C C . SER A 1 91 ? 31.823 1.519 -56.821 1.00 63.31 91 SER A C 1
ATOM 720 O O . SER A 1 91 ? 32.474 0.978 -57.708 1.00 63.31 91 SER A O 1
ATOM 722 N N . GLU A 1 92 ? 30.796 2.325 -57.085 1.00 61.00 92 GLU A N 1
ATOM 723 C CA . GLU A 1 92 ? 30.380 2.699 -58.441 1.00 61.00 92 GLU A CA 1
ATOM 724 C C . GLU A 1 92 ? 30.076 4.204 -58.492 1.00 61.00 92 GLU A C 1
ATOM 726 O O . GLU A 1 92 ? 28.924 4.629 -58.409 1.00 61.00 92 GLU A O 1
ATOM 731 N N . ALA A 1 93 ? 31.130 5.019 -58.562 1.00 52.66 93 ALA A N 1
ATOM 732 C CA . ALA A 1 93 ? 31.080 6.413 -58.997 1.00 52.66 93 ALA A CA 1
ATOM 733 C C . ALA A 1 93 ? 32.374 6.755 -59.741 1.00 52.66 93 ALA A C 1
ATOM 735 O O . ALA A 1 93 ? 33.453 6.382 -59.223 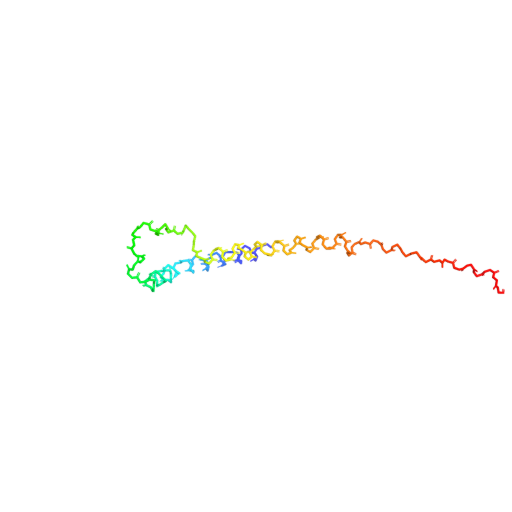1.00 52.66 93 ALA A O 1
#

Foldseek 3Di:
DVVVVVVVVVVVVVVVVCVVVCVVVVVVVQVVVDPVPPPVPPDPPDPDDPVVVVVVVVVVVVVVVVVVVVVCCVPPVPDPCPDPDDDDDPPPD

Sequence (93 aa):
MLFFKKGVYFVAVIAIILSLYTNNVEGRRKILRGRKTVTRTYFRENALPAYAFVILVAIGEIIVGGVMYVVLRKTILDLPITGSYVVTNTSEA

Secondary structure (DSSP, 8-state):
-HHHHHHHHHHHHHHHHHHHHHHHHHHHHHHTT-GGG--TTS----SS-HHHHHHHHHHHHHHHHHHHHHHHIIIIIT---------------

Mean predicted aligned error: 14.94 Å

Solvent-accessible surface area (backbone atoms only — not comparable to full-atom values): 5926 Å² total; per-residue (Å²): 114,71,67,56,57,52,49,53,48,54,53,50,53,52,52,53,54,51,56,69,63,45,58,59,57,56,51,50,59,57,61,75,61,41,84,88,71,70,58,94,77,76,72,70,74,66,95,60,59,77,66,58,55,54,53,54,49,53,53,50,52,53,52,52,53,53,53,53,49,53,53,46,40,68,68,64,69,67,55,79,84,80,74,87,71,82,82,78,80,90,82,82,128

Radius of gyration: 28.19 Å; Cα contacts (8 Å, |Δi|>4): 6; chains: 1; bounding box: 65×23×79 Å

pLDDT: mean 73.02, std 13.76, range [49.12, 96.94]

Organism: Callosobruchus maculatus (NCBI:txid64391)